Protein AF-A0A8E6ETE5-F1 (afdb_monomer_lite)

Organism: NCBI:txid1123043

pLDDT: mean 94.44, std 5.64, range [56.78, 98.44]

Foldseek 3Di:
DPPVVVVVLVVVLLVLLVLLVVLVVVLLVVLLVQQDAAQEPVSPDFDAAAGQTHDYPCQLSVQKDKPDPDSVVCSVPVDMDIDGDPVNCVSVVCCPVRNYDDSVNSCVVCVVVSVCSSVVD

Secondary structure (DSSP, 8-state):
--HHHHHHHHHHHHHHHHHHHHHHHHHHHHHHHHTT-B--TT---PPPTTSPPPBSSSHHHHTEEEE---HHHHHHH---EEEE-GGGTHHHHHHHHH----HHHHHHHHHHHHHHHHHT-

Radius of gyration: 17.81 Å; chains: 1; bounding box: 38×22×58 Å

Structure (mmCIF, N/CA/C/O backbone):
data_AF-A0A8E6ETE5-F1
#
_entry.id   AF-A0A8E6ETE5-F1
#
loop_
_atom_site.group_PDB
_atom_site.id
_atom_site.type_symbol
_atom_site.label_atom_id
_atom_site.label_alt_id
_atom_site.label_comp_id
_atom_site.label_asym_id
_atom_site.label_entity_id
_atom_site.label_seq_id
_atom_site.pdbx_PDB_ins_code
_atom_site.Cartn_x
_atom_site.Cartn_y
_atom_site.Cartn_z
_atom_site.occupancy
_atom_site.B_iso_or_equiv
_atom_site.auth_seq_id
_atom_site.auth_comp_id
_atom_site.auth_asym_id
_atom_site.auth_atom_id
_atom_site.pdbx_PDB_model_num
ATOM 1 N N . MET A 1 1 ? 24.439 -6.658 -32.890 1.00 56.78 1 MET A N 1
ATOM 2 C CA . MET A 1 1 ? 23.105 -6.318 -32.363 1.00 56.78 1 MET A CA 1
ATOM 3 C C . MET A 1 1 ? 22.971 -4.844 -32.658 1.00 56.78 1 MET A C 1
ATOM 5 O O . MET A 1 1 ? 23.871 -4.129 -32.244 1.00 56.78 1 MET A O 1
ATOM 9 N N . ASP A 1 2 ? 22.016 -4.443 -33.498 1.00 72.94 2 ASP A N 1
ATOM 10 C CA . ASP A 1 2 ? 21.869 -3.035 -33.891 1.00 72.94 2 ASP A CA 1
ATOM 11 C C . ASP A 1 2 ? 21.673 -2.178 -32.640 1.00 72.94 2 ASP A C 1
ATOM 13 O O . ASP A 1 2 ? 20.840 -2.514 -31.792 1.00 72.94 2 ASP A O 1
ATOM 17 N N . ASP A 1 3 ? 22.447 -1.099 -32.525 1.00 79.94 3 ASP A N 1
ATOM 18 C CA . ASP A 1 3 ? 22.385 -0.157 -31.399 1.00 79.94 3 ASP A CA 1
ATOM 19 C C . ASP A 1 3 ? 20.958 0.401 -31.207 1.00 79.94 3 ASP A C 1
ATOM 21 O O . ASP A 1 3 ? 20.530 0.663 -30.080 1.00 79.94 3 ASP A O 1
ATOM 25 N N . ASP A 1 4 ? 20.176 0.462 -32.288 1.00 87.06 4 ASP A N 1
ATOM 26 C CA . ASP A 1 4 ? 18.757 0.829 -32.289 1.00 87.06 4 ASP A CA 1
ATOM 27 C C . ASP A 1 4 ? 17.884 -0.156 -31.492 1.00 87.06 4 ASP A C 1
ATOM 29 O O . ASP A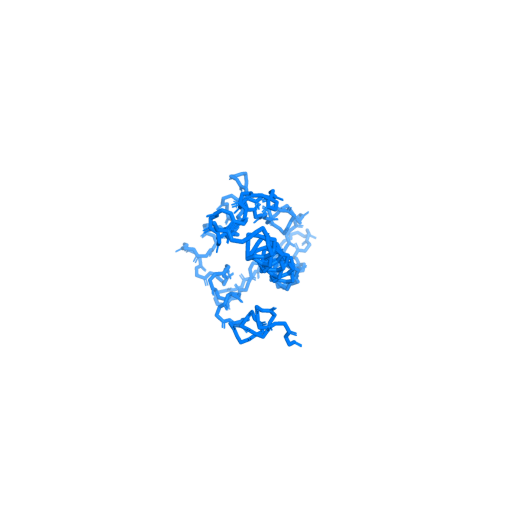 1 4 ? 16.990 0.259 -30.755 1.00 87.06 4 ASP A O 1
ATOM 33 N N . PHE A 1 5 ? 18.152 -1.465 -31.580 1.00 90.38 5 PHE A N 1
ATOM 34 C CA . PHE A 1 5 ? 17.391 -2.473 -30.834 1.00 90.38 5 PHE A CA 1
ATOM 35 C C . PHE A 1 5 ? 17.706 -2.416 -29.339 1.00 90.38 5 PHE A C 1
ATOM 37 O O . PHE A 1 5 ? 16.797 -2.475 -28.513 1.00 90.38 5 PHE A O 1
ATOM 44 N N . ALA A 1 6 ? 18.988 -2.287 -28.986 1.00 89.00 6 ALA A N 1
ATOM 45 C CA . ALA A 1 6 ? 19.405 -2.167 -27.590 1.00 89.00 6 ALA A CA 1
ATOM 46 C C . ALA A 1 6 ? 18.803 -0.915 -26.931 1.00 89.00 6 ALA A C 1
ATOM 48 O O . ALA A 1 6 ? 18.367 -0.968 -25.780 1.00 89.00 6 ALA A O 1
ATOM 49 N N . THR A 1 7 ? 18.728 0.183 -27.686 1.00 93.25 7 THR A N 1
ATOM 50 C CA . THR A 1 7 ? 18.133 1.443 -27.233 1.00 93.25 7 THR A CA 1
ATOM 51 C C . THR A 1 7 ? 16.621 1.304 -27.051 1.00 93.25 7 THR A C 1
ATOM 53 O O . THR A 1 7 ? 16.119 1.575 -25.963 1.00 93.25 7 THR A O 1
ATOM 56 N N . ALA A 1 8 ? 15.901 0.782 -28.053 1.00 93.19 8 ALA A N 1
ATOM 57 C CA . ALA A 1 8 ? 14.454 0.561 -27.965 1.00 93.19 8 ALA A CA 1
ATOM 58 C C . ALA A 1 8 ? 14.068 -0.400 -26.827 1.00 93.19 8 ALA A C 1
ATOM 60 O O . ALA A 1 8 ? 13.062 -0.201 -26.145 1.00 93.19 8 ALA A O 1
ATOM 61 N N . TRP A 1 9 ? 14.877 -1.438 -26.595 1.00 90.94 9 TRP A N 1
ATOM 62 C CA . TRP A 1 9 ? 14.675 -2.348 -25.474 1.00 90.94 9 TRP A CA 1
ATOM 63 C C . TRP A 1 9 ? 14.825 -1.619 -24.138 1.00 90.94 9 TRP A C 1
ATOM 65 O O . TRP A 1 9 ? 13.921 -1.671 -23.310 1.00 90.94 9 TRP A O 1
ATOM 75 N N . PHE A 1 10 ? 15.919 -0.879 -23.946 1.00 93.12 10 PHE A N 1
ATOM 76 C CA . PHE A 1 10 ? 16.160 -0.118 -22.719 1.00 93.12 10 PHE A CA 1
ATOM 77 C C . PHE A 1 10 ? 15.037 0.888 -22.410 1.00 93.12 10 PHE A C 1
ATOM 79 O O . PHE A 1 10 ? 14.626 1.032 -21.253 1.00 93.12 10 PHE A O 1
ATOM 86 N N . GLU A 1 11 ? 14.523 1.571 -23.434 1.00 93.44 11 GLU A N 1
ATOM 87 C CA . GLU A 1 11 ? 13.395 2.497 -23.308 1.00 93.44 11 GLU A CA 1
ATOM 88 C C . GLU A 1 11 ? 12.124 1.781 -22.838 1.00 93.44 11 GLU A C 1
ATOM 90 O O . GLU A 1 11 ? 11.483 2.235 -21.887 1.00 93.44 11 GLU A O 1
ATOM 95 N N . LEU A 1 12 ? 11.806 0.626 -23.432 1.00 92.81 12 LEU A N 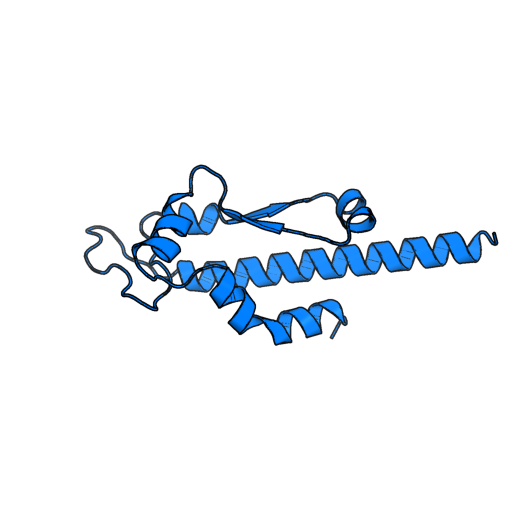1
ATOM 96 C CA . LEU A 1 12 ? 10.658 -0.189 -23.038 1.00 92.81 12 LEU A CA 1
ATOM 97 C C . LEU A 1 12 ? 10.763 -0.654 -21.581 1.00 92.81 12 LEU A C 1
ATOM 99 O O . LEU A 1 12 ? 9.804 -0.524 -20.818 1.00 92.81 12 LEU A O 1
ATOM 103 N N . GLU A 1 13 ? 11.917 -1.183 -21.169 1.00 94.25 13 GLU A N 1
ATOM 104 C CA . GLU A 1 13 ? 12.092 -1.639 -19.787 1.00 94.25 13 GLU A CA 1
ATOM 105 C C . GLU A 1 13 ? 11.959 -0.475 -18.790 1.00 94.25 13 GLU A C 1
ATOM 107 O O . GLU A 1 13 ? 11.356 -0.621 -17.724 1.00 94.25 13 GLU A O 1
ATOM 112 N N . SER A 1 14 ? 12.483 0.701 -19.148 1.00 94.44 14 SER A N 1
ATOM 113 C CA . SER A 1 14 ? 12.370 1.915 -18.334 1.00 94.44 14 SER A CA 1
ATOM 114 C C . SER A 1 14 ? 10.918 2.374 -18.206 1.00 94.44 14 SER A C 1
ATOM 116 O O . SER A 1 14 ? 10.470 2.738 -17.116 1.00 94.44 14 SER A O 1
ATOM 118 N N . GLU A 1 15 ? 10.155 2.318 -19.297 1.00 94.31 15 GLU A N 1
ATOM 119 C CA . GLU A 1 15 ? 8.737 2.656 -19.291 1.00 94.31 15 GLU A CA 1
ATOM 120 C C . GLU A 1 15 ? 7.937 1.714 -18.382 1.00 94.31 15 GLU A C 1
ATOM 122 O O . GLU A 1 15 ? 7.148 2.172 -17.548 1.00 94.31 15 GLU A O 1
ATOM 127 N N . VAL A 1 16 ? 8.166 0.403 -18.487 1.00 93.81 16 VAL A N 1
ATOM 128 C CA . VAL A 1 16 ? 7.473 -0.575 -17.639 1.00 93.81 16 VAL A CA 1
ATOM 129 C C . VAL A 1 16 ? 7.861 -0.412 -16.170 1.00 93.81 16 VAL A C 1
ATOM 131 O O . VAL A 1 16 ? 6.978 -0.445 -15.312 1.00 93.81 16 VAL A O 1
ATOM 134 N N . ALA A 1 17 ? 9.135 -0.156 -15.861 1.00 95.31 17 ALA A N 1
ATOM 135 C CA . ALA A 1 17 ? 9.577 0.106 -14.491 1.00 95.31 17 ALA A CA 1
ATOM 136 C C . ALA A 1 17 ? 8.860 1.324 -13.878 1.00 95.31 17 ALA A C 1
ATOM 138 O O . ALA A 1 17 ? 8.396 1.274 -12.736 1.00 95.31 17 ALA A O 1
ATOM 139 N N . VAL A 1 18 ? 8.689 2.402 -14.651 1.00 95.25 18 VAL A N 1
ATOM 140 C CA . VAL A 1 18 ? 7.933 3.587 -14.217 1.00 95.25 18 VAL A CA 1
ATOM 141 C C . VAL A 1 18 ? 6.451 3.264 -14.011 1.00 95.25 18 VAL A C 1
ATOM 143 O O .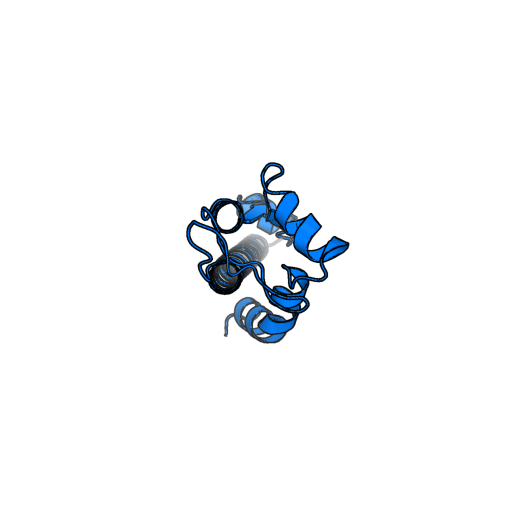 VAL A 1 18 ? 5.861 3.717 -13.026 1.00 95.25 18 VAL A O 1
ATOM 146 N N . ARG A 1 19 ? 5.834 2.474 -14.899 1.00 95.31 19 ARG A N 1
ATOM 147 C CA . ARG A 1 19 ? 4.430 2.045 -14.757 1.00 95.31 19 ARG A CA 1
ATOM 148 C C . ARG A 1 19 ? 4.224 1.178 -13.513 1.00 95.31 19 ARG A C 1
ATOM 150 O O . ARG A 1 19 ? 3.274 1.415 -12.765 1.00 95.31 19 ARG A O 1
ATOM 157 N N . LEU A 1 20 ? 5.128 0.235 -13.244 1.00 96.19 20 LEU A N 1
ATOM 158 C CA . LEU A 1 20 ? 5.123 -0.576 -12.021 1.00 96.19 20 LEU A CA 1
ATOM 159 C C . LEU A 1 20 ? 5.191 0.312 -10.776 1.00 96.19 20 LEU A C 1
ATOM 161 O O . LEU A 1 20 ? 4.350 0.193 -9.886 1.00 96.19 20 LEU A O 1
ATOM 165 N N . LEU A 1 21 ? 6.135 1.255 -10.743 1.00 95.94 21 LEU A N 1
ATOM 166 C CA . LEU A 1 21 ? 6.308 2.159 -9.609 1.00 95.94 21 LEU A CA 1
ATOM 167 C C . LEU A 1 21 ? 5.064 3.023 -9.359 1.00 95.94 21 LEU A C 1
ATOM 169 O O . LEU A 1 21 ? 4.597 3.120 -8.225 1.00 95.94 21 LEU A O 1
ATOM 173 N N . ARG A 1 22 ? 4.487 3.616 -10.412 1.00 95.00 22 ARG A N 1
ATOM 174 C CA . ARG A 1 22 ? 3.237 4.391 -10.311 1.00 95.00 22 ARG A CA 1
ATOM 175 C C . ARG A 1 22 ? 2.095 3.543 -9.762 1.00 95.00 22 ARG A C 1
ATOM 177 O O . ARG A 1 22 ? 1.392 3.974 -8.855 1.00 95.00 22 ARG A O 1
ATOM 184 N N . THR A 1 23 ? 1.962 2.319 -10.266 1.00 96.69 23 THR A N 1
ATOM 185 C CA . THR A 1 23 ? 0.933 1.374 -9.822 1.00 96.69 23 THR A CA 1
ATOM 186 C C . THR A 1 23 ? 1.057 1.058 -8.333 1.00 96.69 23 THR A C 1
ATOM 188 O O . THR A 1 23 ? 0.054 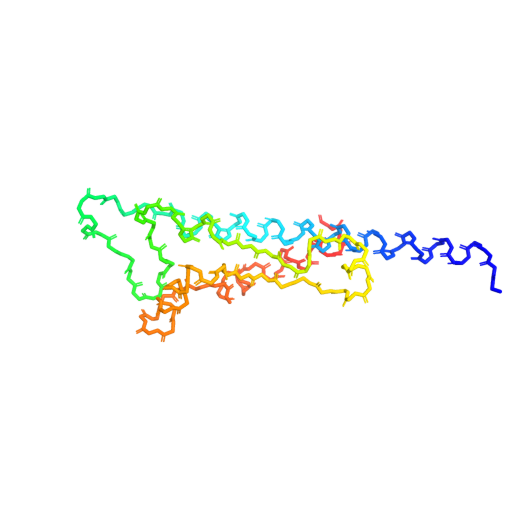1.025 -7.624 1.00 96.69 23 THR A O 1
ATOM 191 N N . VAL A 1 24 ? 2.283 0.882 -7.838 1.00 97.12 24 VAL A N 1
ATOM 192 C CA . VAL A 1 24 ? 2.552 0.642 -6.416 1.00 97.12 24 VAL A CA 1
ATOM 193 C C . VAL A 1 24 ? 2.234 1.862 -5.557 1.00 97.12 24 VAL A C 1
ATOM 195 O O . VAL A 1 24 ? 1.609 1.715 -4.508 1.00 97.12 24 VAL A O 1
ATOM 198 N N . VAL A 1 25 ? 2.620 3.063 -5.993 1.00 95.81 25 VAL A N 1
ATOM 199 C CA . VAL A 1 25 ? 2.316 4.309 -5.270 1.00 95.81 25 VAL A CA 1
ATOM 200 C C . VAL A 1 25 ? 0.805 4.516 -5.154 1.00 95.81 25 VAL A C 1
ATOM 202 O O . VAL A 1 25 ? 0.307 4.799 -4.062 1.00 95.81 25 VAL A O 1
ATOM 205 N N . ASP A 1 26 ? 0.068 4.305 -6.243 1.00 96.00 26 ASP A N 1
ATOM 206 C CA . ASP A 1 26 ? -1.393 4.377 -6.246 1.00 96.00 26 ASP A CA 1
ATOM 207 C C . ASP A 1 26 ? -2.008 3.338 -5.300 1.00 96.00 26 ASP A C 1
ATOM 209 O O . ASP A 1 26 ? -2.848 3.676 -4.461 1.00 96.00 26 ASP A O 1
ATOM 213 N N . PHE A 1 27 ? -1.553 2.084 -5.385 1.00 97.62 27 PHE A N 1
ATOM 214 C CA . PHE A 1 27 ? -2.009 0.994 -4.524 1.00 97.62 27 PHE A CA 1
ATOM 215 C C . PHE A 1 27 ? -1.809 1.307 -3.034 1.00 97.62 27 PHE A C 1
ATOM 217 O O . PHE A 1 27 ? -2.731 1.123 -2.228 1.00 97.62 27 PHE A O 1
ATOM 224 N N . ILE A 1 28 ? -0.621 1.806 -2.675 1.00 97.62 28 ILE A N 1
ATOM 225 C CA . ILE A 1 28 ? -0.272 2.250 -1.321 1.00 97.62 28 ILE A CA 1
ATOM 226 C C . ILE A 1 28 ? -1.210 3.365 -0.878 1.00 97.62 28 ILE A C 1
ATOM 228 O O . ILE A 1 28 ? -1.772 3.279 0.214 1.00 97.62 28 ILE A O 1
ATOM 232 N N . GLY A 1 29 ? -1.433 4.371 -1.725 1.00 97.12 29 GLY A N 1
ATOM 233 C CA . GLY A 1 29 ? -2.328 5.484 -1.427 1.00 97.12 29 GLY A CA 1
ATOM 234 C C . GLY A 1 29 ? -3.756 5.020 -1.135 1.00 97.12 29 GLY A C 1
ATOM 235 O O . GLY A 1 29 ? -4.357 5.436 -0.143 1.00 97.12 29 GLY A O 1
ATOM 236 N N . GLU A 1 30 ? -4.300 4.111 -1.943 1.00 97.44 30 GLU A N 1
ATOM 237 C CA . GLU A 1 30 ? -5.637 3.558 -1.713 1.00 97.44 30 GLU A CA 1
ATOM 238 C C . GLU A 1 30 ? -5.705 2.692 -0.451 1.00 97.44 30 GLU A C 1
ATOM 240 O O . GLU A 1 30 ? -6.651 2.810 0.330 1.00 97.44 30 GLU A O 1
ATOM 245 N N . HIS A 1 31 ? -4.701 1.851 -0.187 1.00 98.06 31 HIS A N 1
ATOM 246 C CA . HIS A 1 31 ? -4.674 1.072 1.049 1.00 98.06 31 HIS A CA 1
ATOM 247 C C . HIS A 1 31 ? -4.553 1.977 2.286 1.00 98.06 31 HIS A C 1
ATOM 249 O O . HIS A 1 31 ? -5.271 1.780 3.268 1.00 98.06 31 HIS A O 1
ATOM 255 N N . GLN A 1 32 ? -3.721 3.021 2.228 1.00 97.50 32 GLN A N 1
ATOM 256 C CA . GLN A 1 32 ? -3.579 4.005 3.299 1.00 97.50 32 GLN A CA 1
ATOM 257 C C . GLN A 1 32 ? -4.893 4.717 3.621 1.00 97.50 32 GLN A C 1
ATOM 259 O O . GLN A 1 32 ? -5.119 5.034 4.788 1.00 97.50 32 GLN A O 1
ATOM 264 N N . LYS A 1 33 ? -5.776 4.957 2.642 1.00 97.31 33 LYS A N 1
ATOM 265 C CA . LYS A 1 33 ? -7.120 5.501 2.910 1.00 97.31 33 LYS A CA 1
ATOM 266 C C . LYS A 1 33 ? -7.957 4.531 3.747 1.00 97.31 33 LYS A C 1
ATOM 268 O O . LYS A 1 33 ? -8.603 4.962 4.699 1.00 97.31 33 LYS A O 1
ATOM 273 N N . LYS A 1 34 ? -7.897 3.228 3.448 1.00 97.19 34 LYS A N 1
ATOM 274 C CA . LYS A 1 34 ? -8.666 2.185 4.153 1.00 97.19 34 LYS A CA 1
ATOM 275 C C . LYS A 1 34 ? -8.227 2.019 5.606 1.00 97.19 34 LYS A C 1
ATOM 277 O O . LYS A 1 34 ? -9.069 2.025 6.497 1.00 97.19 34 LYS A O 1
ATOM 282 N N . VAL A 1 35 ? -6.918 1.971 5.863 1.00 96.81 35 VAL A N 1
ATOM 283 C CA . VAL A 1 35 ? -6.368 1.925 7.237 1.00 96.81 35 VAL A CA 1
ATOM 284 C C . VAL A 1 35 ? -6.260 3.309 7.893 1.00 96.81 35 VAL A C 1
ATOM 286 O O . VAL A 1 35 ? -5.742 3.456 9.000 1.00 96.81 35 VAL A O 1
ATOM 289 N N . GLY A 1 36 ? -6.726 4.354 7.205 1.00 95.94 36 GLY A N 1
ATOM 290 C CA . GLY A 1 36 ? -6.696 5.742 7.656 1.00 95.94 36 GLY A CA 1
ATOM 291 C C . GLY A 1 36 ? -7.907 6.157 8.493 1.00 95.94 36 GLY A C 1
ATOM 292 O O . GLY A 1 36 ? -7.876 7.243 9.080 1.00 95.94 36 GLY A O 1
ATOM 293 N N . ILE A 1 37 ? -8.944 5.314 8.573 1.00 96.44 37 ILE A N 1
ATOM 294 C CA . ILE A 1 37 ? -10.160 5.549 9.368 1.00 96.44 37 ILE A CA 1
ATOM 295 C C . ILE A 1 37 ? -9.773 5.655 10.845 1.00 96.44 37 ILE A C 1
ATOM 297 O O . ILE A 1 37 ? -9.173 4.740 11.400 1.00 96.44 37 ILE A O 1
ATOM 301 N N . SER A 1 38 ? -10.087 6.782 11.482 1.00 95.06 38 SER A N 1
ATOM 302 C CA . SER A 1 38 ? -9.616 7.094 12.835 1.00 95.06 38 SER A CA 1
ATOM 303 C C . SER A 1 38 ? -10.357 6.309 13.926 1.00 95.06 38 SER A C 1
ATOM 305 O O . SER A 1 38 ? -11.576 6.181 13.894 1.00 95.06 38 SER A O 1
ATOM 307 N N . ASN A 1 39 ? -9.613 5.858 14.932 1.00 95.31 39 ASN A N 1
ATOM 308 C CA . ASN A 1 39 ? -10.078 5.457 16.256 1.00 95.31 39 ASN A CA 1
ATOM 309 C C . ASN A 1 39 ? -9.283 6.304 17.267 1.00 95.31 39 ASN A C 1
ATOM 311 O O . ASN A 1 39 ? -8.210 5.876 17.694 1.00 95.31 39 ASN A O 1
ATOM 315 N N . PRO A 1 40 ? -9.720 7.538 17.573 1.00 92.88 40 PRO A N 1
ATOM 316 C CA . PRO A 1 40 ? -8.976 8.443 18.445 1.00 92.88 40 PRO A CA 1
ATOM 317 C C . PRO A 1 40 ? -9.026 7.990 19.911 1.00 92.88 40 PRO A C 1
ATOM 319 O O . PRO A 1 40 ? -9.904 7.226 20.306 1.00 92.88 40 PRO A O 1
ATOM 322 N N . ASN A 1 41 ? -8.100 8.489 20.738 1.00 92.31 41 ASN A N 1
ATOM 323 C CA . ASN A 1 41 ? -8.106 8.281 22.194 1.00 92.31 41 ASN A CA 1
ATOM 324 C C . ASN A 1 41 ? -9.496 8.654 22.775 1.00 92.31 41 ASN A C 1
ATOM 326 O O . ASN A 1 41 ? -9.973 9.743 22.452 1.00 92.31 41 ASN A O 1
ATOM 330 N N . PRO A 1 42 ? -10.171 7.797 23.574 1.00 94.31 42 PRO A N 1
ATOM 331 C CA . PRO A 1 42 ? -9.659 6.656 24.344 1.00 94.31 42 PRO A CA 1
ATOM 332 C C . PRO A 1 42 ? -9.599 5.302 23.618 1.00 94.31 42 PRO A C 1
ATOM 334 O O . PRO A 1 42 ? -9.452 4.270 24.265 1.00 94.31 42 PRO A O 1
ATOM 337 N N . TYR A 1 43 ? -9.664 5.289 22.285 1.00 93.50 43 TYR A N 1
ATOM 338 C CA . TYR A 1 43 ? -9.573 4.095 21.434 1.00 93.50 43 TYR A CA 1
ATOM 339 C C . TYR A 1 43 ? -10.765 3.140 21.555 1.00 93.50 43 TYR A C 1
ATOM 341 O O . TYR A 1 43 ? -10.623 1.937 21.339 1.00 93.50 43 TYR A O 1
ATOM 349 N N . LEU A 1 44 ? -11.940 3.681 21.875 1.00 95.44 44 LEU A N 1
ATOM 350 C CA . LEU A 1 44 ? -13.140 2.906 22.204 1.00 95.44 44 LEU A CA 1
ATOM 351 C C . LEU A 1 44 ? -13.848 2.284 20.993 1.00 95.44 44 LEU A C 1
ATOM 353 O O . LEU A 1 44 ? -14.780 1.509 21.172 1.00 95.44 44 LEU A O 1
ATOM 357 N N . THR A 1 45 ? -13.424 2.609 19.772 1.00 94.75 45 THR A N 1
ATOM 358 C CA . THR A 1 45 ? -14.073 2.156 18.534 1.00 94.75 45 THR A CA 1
ATOM 359 C C . THR A 1 45 ? -13.072 1.458 17.608 1.00 94.75 45 THR A C 1
ATOM 361 O O . THR A 1 45 ? -12.762 1.993 16.536 1.00 94.75 45 THR A O 1
ATOM 364 N N . PRO A 1 46 ? -12.493 0.308 18.010 1.00 95.12 46 PRO A N 1
ATOM 365 C CA . PRO A 1 46 ? -11.625 -0.476 17.132 1.00 95.12 46 PRO A CA 1
ATOM 366 C C . PRO A 1 46 ? -12.393 -0.978 15.899 1.00 95.12 46 PRO A C 1
ATOM 368 O O . PRO A 1 46 ? -13.621 -0.938 15.867 1.00 95.12 46 PRO A O 1
ATOM 371 N N . SER A 1 47 ? -11.667 -1.424 14.871 1.00 96.88 47 SER A N 1
ATOM 372 C CA . SER A 1 47 ? -12.290 -2.126 13.744 1.00 96.88 47 SER A CA 1
ATOM 373 C C . SER A 1 47 ? -12.839 -3.479 14.182 1.00 96.88 47 SER A C 1
ATOM 375 O O . SER A 1 47 ? -12.325 -4.063 15.142 1.00 96.88 47 SER A O 1
ATOM 377 N N . GLU A 1 48 ? -13.824 -3.990 13.456 1.00 97.62 48 GLU A N 1
ATOM 378 C CA . GLU A 1 48 ? -14.410 -5.323 13.632 1.00 97.62 48 GLU A CA 1
ATOM 379 C C . GLU A 1 48 ? -13.788 -6.364 12.688 1.00 97.62 48 GLU A C 1
ATOM 381 O O . GLU A 1 48 ? -12.946 -6.050 11.845 1.00 97.62 48 GLU A O 1
ATOM 386 N N . GLU A 1 49 ? -14.145 -7.635 12.871 1.00 98.00 49 GLU A N 1
ATOM 387 C CA . GLU A 1 49 ? -13.727 -8.707 11.961 1.00 98.00 49 GLU A CA 1
ATOM 388 C C . GLU A 1 49 ? -14.261 -8.442 10.552 1.00 98.00 49 GLU A C 1
ATOM 390 O O . GLU A 1 49 ? -15.386 -7.977 10.384 1.00 98.00 49 GLU A O 1
ATOM 395 N N . GLY A 1 50 ? -13.434 -8.681 9.533 1.00 98.00 50 GLY A N 1
ATOM 396 C CA . GLY A 1 50 ? -13.775 -8.323 8.158 1.00 98.00 50 GLY A CA 1
ATOM 397 C C . GLY A 1 50 ? -13.727 -6.819 7.860 1.00 98.00 50 GLY A C 1
ATOM 398 O O . GLY A 1 50 ? -14.085 -6.420 6.756 1.00 98.00 50 GLY A O 1
ATOM 399 N N . GLU A 1 51 ? -13.241 -5.976 8.779 1.00 98.19 51 GLU A N 1
ATOM 400 C CA . GLU A 1 51 ? -12.931 -4.566 8.512 1.00 98.19 51 GLU A CA 1
ATOM 401 C C . GLU A 1 51 ? -11.417 -4.316 8.426 1.00 98.19 51 GLU A C 1
ATOM 403 O O . GLU A 1 51 ? -10.601 -5.027 9.020 1.00 98.19 51 GLU A O 1
ATOM 408 N N . PHE A 1 52 ? -11.022 -3.244 7.735 1.00 98.25 52 PHE A N 1
ATOM 409 C CA . PHE A 1 52 ? -9.644 -2.749 7.790 1.00 98.25 52 PHE A CA 1
ATOM 410 C C . PHE A 1 52 ? -9.321 -2.179 9.184 1.00 98.25 52 PHE A C 1
ATOM 412 O O . PHE A 1 52 ? -10.181 -1.537 9.796 1.00 98.25 52 PHE A O 1
ATOM 419 N N . PRO A 1 53 ? -8.087 -2.355 9.698 1.00 97.38 53 PRO A N 1
ATOM 420 C CA . PRO A 1 53 ? -7.647 -1.750 10.950 1.00 97.38 53 PRO A CA 1
ATOM 421 C C . PRO A 1 53 ? -7.914 -0.246 11.028 1.00 97.38 53 PRO A C 1
ATOM 423 O O . PRO A 1 53 ? -7.512 0.515 10.148 1.00 97.38 53 PRO A O 1
ATOM 426 N N . ARG A 1 54 ? -8.531 0.199 12.128 1.00 96.94 54 ARG A N 1
ATOM 427 C CA . ARG A 1 54 ? -8.706 1.632 12.402 1.00 96.94 54 ARG A CA 1
ATOM 428 C C . ARG A 1 54 ? -7.450 2.236 13.027 1.00 96.94 54 ARG A C 1
ATOM 430 O O . ARG A 1 54 ? -6.840 1.685 13.946 1.00 96.94 54 ARG A O 1
ATOM 437 N N . LYS A 1 55 ? -7.090 3.420 12.548 1.00 95.94 55 LYS A N 1
ATOM 438 C CA . LYS A 1 55 ? -5.925 4.201 12.947 1.00 95.94 55 LYS A CA 1
ATOM 439 C C . LYS A 1 55 ? -6.045 4.727 14.375 1.00 95.94 55 LYS A C 1
ATOM 441 O O . LYS A 1 55 ? -6.890 5.568 14.650 1.00 95.94 55 LYS A O 1
ATOM 446 N N . ARG A 1 56 ? -5.104 4.341 15.243 1.00 93.94 56 ARG A N 1
ATOM 447 C CA . ARG A 1 56 ? -4.921 4.938 16.582 1.00 93.94 56 ARG A CA 1
ATOM 448 C C . ARG A 1 56 ? -3.977 6.143 16.564 1.00 93.94 56 ARG A C 1
ATOM 450 O O . ARG A 1 56 ? -4.378 7.247 16.902 1.00 93.94 56 ARG A O 1
ATOM 457 N N . THR A 1 57 ? -2.729 5.925 16.144 1.00 92.31 57 THR A N 1
ATOM 458 C CA . THR A 1 57 ? -1.653 6.942 16.124 1.00 92.31 57 THR A CA 1
ATOM 459 C C . THR A 1 57 ? -1.164 7.288 14.717 1.00 92.31 57 THR A C 1
ATOM 461 O O . THR A 1 57 ? -0.396 8.223 14.541 1.00 92.31 57 THR A O 1
ATOM 464 N N . GLY A 1 58 ? -1.576 6.519 13.706 1.00 94.31 58 GLY A N 1
ATOM 465 C CA . GLY A 1 58 ? -1.104 6.655 12.322 1.00 94.31 58 GLY A CA 1
ATOM 466 C C . GLY A 1 58 ? 0.161 5.875 11.996 1.00 94.31 58 GLY A C 1
ATOM 467 O O . GLY A 1 58 ? 0.478 5.745 10.820 1.00 94.31 58 GLY A O 1
ATOM 468 N N . PHE A 1 59 ? 0.830 5.283 12.989 1.00 95.56 59 PHE A N 1
ATOM 469 C CA . PHE A 1 59 ? 2.099 4.591 12.767 1.00 95.56 59 PHE A CA 1
ATOM 470 C C . PHE A 1 59 ? 1.997 3.465 11.726 1.00 95.56 59 PHE A C 1
ATOM 472 O O . PHE A 1 59 ? 2.794 3.429 10.799 1.00 95.56 59 PHE A O 1
ATOM 479 N N . GLY A 1 60 ? 0.965 2.619 11.800 1.00 95.44 60 GLY A N 1
ATOM 480 C CA . GLY A 1 60 ? 0.759 1.524 10.841 1.00 95.44 60 GLY A CA 1
ATOM 481 C C . GLY A 1 60 ? 0.483 2.023 9.421 1.00 95.44 60 GLY A C 1
ATOM 482 O O . GLY A 1 60 ? 1.059 1.518 8.468 1.00 95.44 60 GLY A O 1
ATOM 483 N N . GLN A 1 61 ? -0.322 3.084 9.285 1.00 96.50 61 GLN A N 1
ATOM 484 C CA . GLN A 1 61 ? -0.593 3.741 8.000 1.00 96.50 61 GLN A CA 1
ATOM 485 C C . GLN A 1 61 ? 0.694 4.318 7.379 1.00 96.50 61 GLN A C 1
ATOM 487 O O . GLN A 1 61 ? 0.930 4.156 6.184 1.00 96.50 61 GLN A O 1
ATOM 492 N N . ALA A 1 62 ? 1.522 4.979 8.192 1.00 96.44 62 ALA A N 1
ATOM 493 C CA . ALA A 1 62 ? 2.779 5.597 7.766 1.00 96.44 62 ALA A CA 1
ATOM 494 C C . ALA A 1 62 ? 3.914 4.585 7.526 1.00 96.44 62 ALA A C 1
ATOM 496 O O . ALA A 1 62 ? 4.899 4.912 6.877 1.00 96.44 62 ALA A O 1
ATOM 497 N N . SER A 1 63 ? 3.774 3.369 8.051 1.00 96.88 63 SER A N 1
ATOM 498 C CA . SER A 1 63 ? 4.771 2.295 7.988 1.00 96.88 63 SER A CA 1
ATOM 499 C C . SER A 1 63 ? 4.640 1.397 6.758 1.00 96.88 63 SER A C 1
ATOM 501 O O . SER A 1 63 ? 5.395 0.435 6.626 1.00 96.88 63 SER A O 1
ATOM 503 N N . LEU A 1 64 ? 3.670 1.671 5.883 1.00 96.62 64 LEU A N 1
ATOM 504 C CA . LEU A 1 64 ? 3.523 0.971 4.614 1.00 96.62 64 LEU A CA 1
ATOM 505 C C . LEU A 1 64 ? 4.591 1.453 3.628 1.00 96.62 64 LEU A C 1
ATOM 507 O O . LEU A 1 64 ? 4.727 2.653 3.397 1.00 96.62 64 LEU A O 1
ATOM 511 N N . THR A 1 65 ? 5.330 0.518 3.046 1.00 96.12 65 THR A N 1
ATOM 512 C CA . THR A 1 65 ? 6.461 0.789 2.159 1.00 96.12 65 THR A CA 1
ATOM 513 C C . THR A 1 65 ? 6.500 -0.203 0.999 1.00 96.12 65 THR A C 1
ATOM 515 O O . THR A 1 65 ? 5.708 -1.147 0.937 1.00 96.12 65 THR A O 1
ATOM 518 N N . TYR A 1 66 ? 7.432 0.015 0.077 1.00 97.38 66 TYR A N 1
ATOM 519 C CA . TYR A 1 66 ? 7.727 -0.893 -1.016 1.00 97.38 66 TYR A CA 1
ATOM 520 C C . TYR A 1 66 ? 9.229 -1.031 -1.258 1.00 97.38 66 TYR A C 1
ATOM 522 O O . TYR A 1 66 ? 10.015 -0.146 -0.918 1.00 97.38 66 TYR A O 1
ATOM 530 N N . GLU A 1 67 ? 9.619 -2.141 -1.872 1.00 97.00 67 GLU A N 1
ATOM 531 C CA . GLU A 1 67 ? 10.989 -2.398 -2.302 1.00 97.00 67 GLU A CA 1
ATOM 532 C C . GLU A 1 67 ? 11.022 -3.277 -3.565 1.00 97.00 67 GLU A C 1
ATOM 534 O O . GLU A 1 67 ? 10.180 -4.164 -3.707 1.00 97.00 67 GLU A O 1
ATOM 539 N N . PRO A 1 68 ? 11.984 -3.072 -4.481 1.00 97.12 68 PRO A N 1
ATOM 540 C CA . PRO A 1 68 ? 13.034 -2.052 -4.448 1.00 97.12 68 PRO A CA 1
ATOM 541 C C . PRO A 1 68 ? 12.516 -0.651 -4.832 1.00 97.12 68 PRO A C 1
ATOM 543 O O . PRO A 1 68 ? 11.544 -0.515 -5.566 1.00 97.12 68 PRO A O 1
ATOM 546 N N . ALA A 1 69 ? 13.190 0.402 -4.355 1.00 91.62 69 ALA A N 1
ATOM 547 C CA . ALA A 1 69 ? 12.880 1.796 -4.715 1.00 91.62 69 ALA A CA 1
ATOM 548 C C . ALA A 1 69 ? 13.690 2.322 -5.919 1.00 91.62 69 ALA A C 1
ATOM 550 O O . ALA A 1 69 ? 13.405 3.395 -6.446 1.00 91.62 69 ALA A O 1
ATOM 551 N N . SER A 1 70 ? 14.719 1.584 -6.348 1.00 95.56 70 SER A N 1
ATOM 552 C CA . SER A 1 70 ? 15.569 1.959 -7.482 1.00 95.56 70 SER A CA 1
ATOM 553 C C . SER A 1 70 ? 14.957 1.484 -8.795 1.00 95.56 70 SER A C 1
ATOM 555 O O . SER A 1 70 ? 14.746 0.283 -8.965 1.00 95.56 70 SER A O 1
ATOM 557 N N . LEU A 1 71 ? 14.749 2.405 -9.742 1.00 94.00 71 LEU A N 1
ATOM 558 C CA . LEU A 1 71 ? 14.265 2.075 -11.087 1.00 94.00 71 LEU A CA 1
ATOM 559 C C . LEU A 1 71 ? 15.171 1.069 -11.802 1.00 94.00 71 LEU A C 1
ATOM 561 O O . LEU A 1 71 ? 14.655 0.197 -12.489 1.00 94.00 71 LEU A O 1
ATOM 565 N N . ASP A 1 72 ? 16.489 1.126 -11.596 1.00 95.38 72 ASP A N 1
ATOM 566 C CA . ASP A 1 72 ? 17.414 0.158 -12.196 1.00 95.38 72 ASP A CA 1
ATOM 567 C C . ASP A 1 72 ? 17.188 -1.258 -11.674 1.00 95.38 72 ASP A C 1
ATOM 569 O O . ASP A 1 72 ? 17.242 -2.215 -12.442 1.00 95.38 72 ASP A O 1
ATOM 573 N N . VAL A 1 73 ? 16.908 -1.399 -10.376 1.00 96.44 73 VAL A N 1
ATOM 574 C CA . VAL A 1 73 ? 16.623 -2.712 -9.788 1.00 96.44 73 VAL A CA 1
ATOM 575 C C . VAL A 1 73 ? 15.249 -3.191 -10.245 1.00 96.44 73 VAL A C 1
ATOM 577 O O . VAL A 1 73 ? 15.131 -4.337 -10.657 1.00 96.44 73 VAL A O 1
ATOM 580 N N . ILE A 1 74 ? 14.242 -2.310 -10.270 1.00 96.81 74 ILE A N 1
ATOM 581 C CA . ILE A 1 74 ? 12.899 -2.631 -10.784 1.00 96.81 74 ILE A CA 1
ATOM 582 C C . ILE A 1 74 ? 12.979 -3.109 -12.237 1.00 96.81 74 ILE A C 1
ATOM 584 O O . ILE A 1 74 ? 12.340 -4.091 -12.596 1.00 96.81 74 ILE A O 1
ATOM 588 N N . ARG A 1 75 ? 13.785 -2.446 -13.069 1.00 95.44 75 ARG A N 1
ATOM 589 C CA . ARG A 1 75 ? 14.005 -2.808 -14.473 1.00 95.44 75 ARG A CA 1
ATOM 590 C C . ARG A 1 75 ? 14.613 -4.204 -14.629 1.00 95.44 75 ARG A C 1
ATOM 592 O O . ARG A 1 75 ? 14.300 -4.911 -15.575 1.00 95.44 75 ARG A O 1
ATOM 599 N N . GLN A 1 76 ? 15.479 -4.602 -13.699 1.00 94.31 76 GLN A N 1
ATOM 600 C CA . GLN A 1 76 ? 16.130 -5.913 -13.710 1.00 94.31 76 GLN A CA 1
ATOM 601 C C . GLN A 1 76 ? 15.227 -7.022 -13.154 1.00 94.31 76 GLN A C 1
ATOM 603 O O . GLN A 1 76 ? 15.261 -8.141 -13.660 1.00 94.31 76 GLN A O 1
ATOM 608 N N . THR A 1 77 ? 14.440 -6.737 -12.111 1.00 95.31 77 THR A N 1
ATOM 609 C CA . THR A 1 77 ? 13.631 -7.744 -11.402 1.00 95.31 77 THR A CA 1
ATOM 610 C C . THR A 1 77 ? 12.200 -7.849 -11.905 1.00 95.31 77 THR A C 1
ATOM 612 O O . THR A 1 77 ? 11.579 -8.890 -11.716 1.00 95.31 77 THR A O 1
ATOM 615 N N . TRP A 1 78 ? 11.669 -6.791 -12.522 1.00 94.56 78 TRP A N 1
ATOM 616 C CA . TRP A 1 78 ? 10.266 -6.665 -12.936 1.00 94.56 78 TRP A CA 1
ATOM 617 C C . TRP A 1 78 ? 9.264 -6.862 -11.790 1.00 94.56 78 TRP A C 1
ATOM 619 O O . TRP A 1 78 ? 8.098 -7.187 -12.010 1.00 94.56 78 TRP A O 1
ATOM 629 N N . GLU A 1 79 ? 9.713 -6.644 -10.555 1.00 95.44 79 GLU A N 1
ATOM 630 C CA . GLU A 1 79 ? 8.948 -6.896 -9.339 1.00 95.44 79 GLU A CA 1
ATOM 631 C C . GLU A 1 79 ? 9.136 -5.747 -8.349 1.00 95.44 79 GLU A C 1
ATOM 633 O O . GLU A 1 79 ? 10.248 -5.249 -8.156 1.00 95.44 79 GLU A O 1
ATOM 638 N N . ILE A 1 80 ? 8.038 -5.375 -7.688 1.00 97.25 80 ILE A N 1
ATOM 639 C CA . ILE A 1 80 ? 8.036 -4.530 -6.497 1.00 97.25 80 ILE A CA 1
ATOM 640 C C . ILE A 1 80 ? 7.174 -5.216 -5.437 1.00 97.25 80 ILE A C 1
ATOM 642 O O . ILE A 1 80 ? 6.023 -5.574 -5.690 1.00 97.25 80 ILE A O 1
ATOM 646 N N . ARG A 1 81 ? 7.723 -5.361 -4.234 1.00 96.81 81 ARG A N 1
ATOM 647 C CA . ARG A 1 81 ? 7.036 -5.893 -3.058 1.00 96.81 81 ARG A CA 1
ATOM 648 C C . ARG A 1 81 ? 6.494 -4.746 -2.228 1.00 96.81 81 ARG A C 1
ATOM 650 O O . ARG A 1 81 ? 7.175 -3.741 -2.054 1.00 96.81 81 ARG A O 1
ATOM 657 N N . VAL A 1 82 ? 5.288 -4.911 -1.695 1.00 97.12 82 VAL A N 1
ATOM 658 C CA . VAL A 1 82 ? 4.637 -3.936 -0.814 1.00 97.12 82 VAL A CA 1
ATOM 659 C C . VAL A 1 82 ? 4.372 -4.594 0.528 1.00 97.12 82 VAL A C 1
ATOM 661 O O . VAL A 1 82 ? 3.862 -5.711 0.583 1.00 97.12 82 VAL A O 1
ATOM 664 N N . GLY A 1 83 ? 4.700 -3.900 1.611 1.00 96.62 83 GLY A N 1
ATOM 665 C CA . GLY A 1 83 ? 4.564 -4.439 2.956 1.00 96.62 83 GLY A CA 1
ATOM 666 C C . GLY A 1 83 ? 4.728 -3.373 4.026 1.00 96.62 83 GLY A C 1
ATOM 667 O O . GLY A 1 83 ? 4.978 -2.203 3.737 1.00 96.62 83 GLY A O 1
ATOM 668 N N . TYR A 1 84 ? 4.579 -3.778 5.280 1.00 96.62 84 TYR A N 1
ATOM 669 C CA . TYR A 1 84 ? 4.891 -2.918 6.415 1.00 96.62 84 TYR A CA 1
ATOM 670 C C . TYR A 1 84 ? 6.354 -3.081 6.820 1.00 96.62 84 TYR A C 1
ATOM 672 O O . TYR A 1 84 ? 6.901 -4.180 6.746 1.00 96.62 84 TYR A O 1
ATOM 680 N N . ILE A 1 85 ? 6.977 -2.003 7.299 1.00 95.75 85 ILE A N 1
ATOM 681 C CA . ILE A 1 85 ? 8.272 -2.113 7.981 1.00 95.75 85 ILE A CA 1
ATOM 682 C C . ILE A 1 85 ? 8.139 -2.966 9.250 1.00 95.75 85 ILE A C 1
ATOM 684 O O . ILE A 1 85 ? 7.074 -3.019 9.867 1.00 95.75 85 ILE A O 1
ATOM 688 N N . GLU A 1 86 ? 9.245 -3.569 9.684 1.00 92.50 86 GLU A N 1
ATOM 689 C CA . GLU A 1 86 ? 9.292 -4.509 10.815 1.00 92.50 86 GLU A CA 1
ATOM 690 C C . GLU A 1 86 ? 8.626 -3.967 12.092 1.00 92.50 86 GLU A C 1
ATOM 692 O O . GLU A 1 86 ? 7.837 -4.655 12.733 1.00 92.50 86 GLU A O 1
ATOM 697 N N . ASN A 1 87 ? 8.837 -2.688 12.419 1.00 94.44 87 ASN A N 1
ATOM 698 C CA . ASN A 1 87 ? 8.253 -2.065 13.613 1.00 94.44 87 ASN A CA 1
ATOM 699 C C . ASN A 1 87 ? 6.713 -1.999 13.597 1.00 94.44 87 ASN A C 1
ATOM 701 O O . ASN A 1 87 ? 6.095 -1.810 14.645 1.00 94.44 87 ASN A O 1
ATOM 705 N N . ALA A 1 88 ? 6.082 -2.149 12.430 1.00 95.69 88 ALA A N 1
ATOM 706 C CA . ALA A 1 88 ? 4.634 -2.190 12.260 1.00 95.69 88 ALA A CA 1
ATOM 707 C C . ALA A 1 88 ? 4.089 -3.617 12.059 1.00 95.69 88 ALA A C 1
ATOM 709 O O . ALA A 1 88 ? 2.974 -3.774 11.559 1.00 95.69 88 ALA A O 1
ATOM 710 N N . PHE A 1 89 ? 4.821 -4.647 12.510 1.00 92.69 89 PHE A N 1
ATOM 711 C CA . PHE A 1 89 ? 4.414 -6.062 12.458 1.00 92.69 89 PHE A CA 1
ATOM 712 C C . PHE A 1 89 ? 2.990 -6.321 12.975 1.00 92.69 89 PHE A C 1
ATOM 714 O O . PHE A 1 89 ? 2.307 -7.236 12.522 1.00 92.69 89 PHE A O 1
ATOM 721 N N . TYR A 1 90 ? 2.513 -5.508 13.922 1.00 94.25 90 TYR A N 1
ATOM 722 C CA . TYR A 1 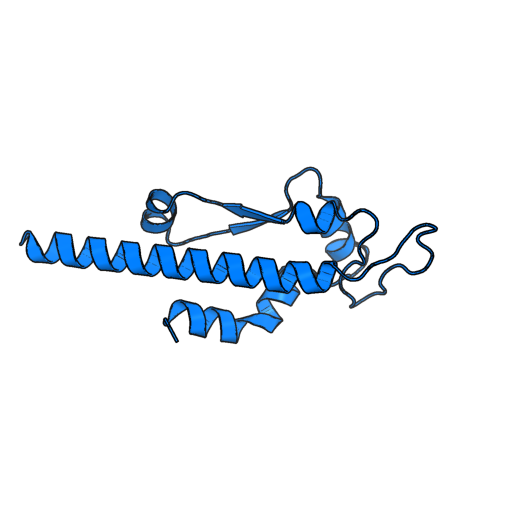90 ? 1.179 -5.653 14.495 1.00 94.25 90 TYR A CA 1
ATOM 723 C C . TYR A 1 90 ? 0.059 -5.481 13.460 1.00 94.25 90 TYR A C 1
ATOM 725 O O . TYR A 1 90 ? -1.040 -5.976 13.689 1.00 94.25 90 TYR A O 1
ATOM 733 N N . MET A 1 91 ? 0.306 -4.805 12.332 1.00 96.81 91 MET A N 1
ATOM 734 C CA . MET A 1 91 ? -0.667 -4.724 11.241 1.00 96.81 91 MET A CA 1
ATOM 735 C C . MET A 1 91 ? -0.964 -6.112 10.668 1.00 96.81 91 MET A C 1
ATOM 737 O O . MET A 1 91 ? -2.127 -6.434 10.443 1.00 96.81 91 MET A O 1
ATOM 741 N N . GLU A 1 92 ? 0.059 -6.956 10.531 1.00 94.88 92 GLU A N 1
ATOM 742 C CA . GLU A 1 92 ? -0.095 -8.340 10.077 1.00 94.88 92 GLU A CA 1
ATOM 743 C C . GLU A 1 92 ? -0.761 -9.214 11.143 1.00 94.88 92 GLU A C 1
ATOM 745 O O . GLU A 1 92 ? -1.612 -10.045 10.833 1.00 94.88 92 GLU A O 1
ATOM 750 N N . LEU A 1 93 ? -0.460 -8.981 12.426 1.00 96.56 93 LEU A N 1
ATOM 751 C CA . LEU A 1 93 ? -1.149 -9.677 13.518 1.00 96.56 93 LEU A CA 1
ATOM 752 C C . LEU A 1 93 ? -2.657 -9.393 13.522 1.00 96.56 93 LEU A C 1
ATOM 754 O O . LEU A 1 93 ? -3.449 -10.291 13.793 1.00 96.56 93 LEU A O 1
ATOM 758 N N . LEU A 1 94 ? -3.072 -8.161 13.208 1.00 96.69 94 LEU A N 1
ATOM 759 C CA . LEU A 1 94 ? -4.493 -7.818 13.094 1.00 96.69 94 LEU A CA 1
ATOM 760 C C . LEU A 1 94 ? -5.178 -8.614 11.978 1.00 96.69 94 LEU A C 1
ATOM 762 O O . LEU A 1 94 ? -6.317 -9.041 12.148 1.00 96.69 94 LEU A O 1
ATOM 766 N N . VAL A 1 95 ? -4.491 -8.844 10.863 1.00 97.25 95 VAL A N 1
ATOM 767 C CA . VAL A 1 95 ? -5.019 -9.636 9.747 1.00 97.25 95 VAL A CA 1
ATOM 768 C C . VAL A 1 95 ? -5.107 -11.111 10.128 1.00 97.25 95 VAL A C 1
ATOM 770 O O . VAL A 1 95 ? -6.179 -11.705 10.069 1.00 97.25 95 VAL A O 1
ATOM 773 N N . THR A 1 96 ? -3.997 -11.682 10.586 1.00 96.75 96 THR A N 1
ATOM 774 C CA . THR A 1 96 ? -3.836 -13.132 10.775 1.00 96.75 96 THR A CA 1
ATOM 775 C C . THR A 1 96 ? -4.502 -13.680 12.034 1.00 96.75 96 THR A C 1
ATOM 777 O O . THR A 1 96 ? -5.015 -14.795 12.013 1.00 96.75 96 THR A O 1
ATOM 780 N N . HIS A 1 97 ? -4.514 -12.920 13.134 1.00 97.25 97 HIS A N 1
ATOM 781 C CA . HIS A 1 97 ? -5.055 -13.380 14.420 1.00 97.25 97 HIS A CA 1
ATOM 782 C C . HIS A 1 97 ? -6.411 -12.775 14.772 1.00 97.25 97 HIS A C 1
ATOM 784 O O . HIS A 1 97 ? -7.137 -13.343 15.587 1.00 97.25 97 HIS A O 1
ATOM 790 N N . PHE A 1 98 ? -6.750 -11.625 14.189 1.00 96.75 98 PHE A N 1
ATOM 791 C CA . PHE A 1 98 ? -8.017 -10.939 14.442 1.00 96.75 98 PHE A CA 1
ATOM 792 C C . PHE A 1 98 ? -8.882 -10.828 13.182 1.00 96.75 98 PHE A C 1
ATOM 794 O O . PHE A 1 98 ? -9.866 -10.093 13.198 1.00 96.75 98 PHE A O 1
ATOM 801 N N . ASN A 1 99 ? -8.549 -11.530 12.095 1.00 97.50 99 ASN A N 1
ATOM 802 C CA . ASN A 1 99 ? -9.349 -11.579 10.866 1.00 97.50 99 ASN A CA 1
ATOM 803 C C . ASN A 1 99 ? -9.715 -10.181 10.324 1.00 97.50 99 ASN A C 1
ATOM 805 O O . ASN A 1 99 ? -10.826 -9.942 9.841 1.00 97.50 99 ASN A O 1
ATOM 809 N N . ARG A 1 100 ? -8.807 -9.209 10.466 1.00 98.19 100 ARG A N 1
ATOM 810 C CA . ARG A 1 100 ? -8.961 -7.880 9.860 1.00 98.19 100 ARG A CA 1
ATOM 811 C C . ARG A 1 100 ? -8.554 -7.927 8.389 1.00 98.19 100 ARG A C 1
ATOM 813 O O . ARG A 1 100 ? -7.761 -8.765 7.976 1.00 98.19 100 ARG A O 1
ATOM 820 N N . LEU A 1 101 ? -9.076 -7.006 7.586 1.00 98.44 101 LEU A N 1
ATOM 821 C CA . LEU A 1 101 ? -8.685 -6.899 6.181 1.00 98.44 101 LEU A CA 1
ATOM 822 C C . LEU A 1 101 ? -7.303 -6.248 6.049 1.00 98.44 101 LEU A C 1
ATOM 824 O O . LEU A 1 101 ? -7.011 -5.247 6.706 1.00 98.44 101 LEU A O 1
ATOM 828 N N . GLY A 1 102 ? -6.468 -6.811 5.176 1.00 97.50 102 GLY A N 1
ATOM 829 C CA . GLY A 1 102 ? -5.068 -6.425 5.000 1.00 97.50 102 GLY A CA 1
ATOM 830 C C . GLY A 1 102 ? -4.693 -6.036 3.571 1.00 97.50 102 GLY A C 1
ATOM 831 O O . GLY A 1 102 ? -5.531 -5.640 2.755 1.00 97.50 102 GLY A O 1
ATOM 832 N N . LEU A 1 103 ? -3.400 -6.147 3.262 1.00 97.31 103 LEU A N 1
ATOM 833 C CA . LEU A 1 103 ? -2.858 -5.827 1.939 1.00 97.31 103 LEU A CA 1
ATOM 834 C C . LEU A 1 103 ? -3.399 -6.751 0.847 1.00 97.31 103 LEU A C 1
ATOM 836 O O . LEU A 1 103 ? -3.759 -6.256 -0.219 1.00 97.31 103 LEU A O 1
ATOM 840 N N . GLU A 1 104 ? -3.539 -8.047 1.127 1.00 97.00 104 GLU A N 1
ATOM 841 C CA . GLU A 1 104 ? -4.106 -9.018 0.183 1.00 97.00 104 GLU A CA 1
ATOM 842 C C . GLU A 1 104 ? -5.526 -8.639 -0.243 1.00 97.00 104 GLU A C 1
ATOM 844 O O . GLU A 1 104 ? -5.857 -8.647 -1.430 1.00 97.00 104 GLU A O 1
ATOM 849 N N . GLU A 1 105 ? -6.355 -8.211 0.711 1.00 98.12 105 GLU A N 1
ATOM 850 C CA . GLU A 1 105 ? -7.704 -7.753 0.399 1.00 98.12 105 GLU A CA 1
ATOM 851 C C . GLU A 1 105 ? -7.682 -6.471 -0.430 1.00 98.12 105 GLU A C 1
ATOM 853 O O . GLU A 1 105 ? -8.425 -6.324 -1.403 1.00 98.12 105 GLU A O 1
ATOM 858 N N . SER A 1 106 ? -6.794 -5.540 -0.081 1.00 97.69 106 SER A N 1
ATOM 859 C CA . SER A 1 106 ? -6.582 -4.343 -0.886 1.00 97.69 106 SER A CA 1
ATOM 860 C C . SER A 1 106 ? -6.163 -4.671 -2.314 1.00 97.69 106 SER A C 1
ATOM 862 O O . SER A 1 106 ? -6.601 -3.977 -3.230 1.00 97.69 106 SER A O 1
ATOM 864 N N . MET A 1 107 ? -5.331 -5.696 -2.495 1.00 96.69 107 MET A N 1
ATOM 865 C CA . MET A 1 107 ? -4.840 -6.156 -3.790 1.00 96.69 107 MET A CA 1
ATOM 866 C C . MET A 1 107 ? -5.976 -6.763 -4.607 1.00 96.69 107 MET A C 1
ATOM 868 O O . MET A 1 107 ? -6.175 -6.397 -5.764 1.00 96.69 107 MET A O 1
ATOM 872 N N . ARG A 1 108 ? -6.789 -7.618 -3.981 1.00 97.81 108 ARG A N 1
ATOM 873 C CA . ARG A 1 108 ? -7.977 -8.220 -4.594 1.00 97.81 108 ARG A CA 1
ATOM 874 C C . ARG A 1 108 ? -8.966 -7.161 -5.077 1.00 97.81 108 ARG A C 1
ATOM 876 O O . ARG A 1 108 ? -9.400 -7.215 -6.223 1.00 97.81 108 ARG A O 1
ATOM 883 N N . GLN A 1 109 ? -9.271 -6.174 -4.235 1.00 97.38 109 GLN A N 1
ATOM 884 C CA . GLN A 1 109 ? -10.206 -5.089 -4.558 1.00 97.38 109 GLN A CA 1
ATOM 885 C C . GLN A 1 109 ? -9.687 -4.134 -5.644 1.00 97.38 109 GLN A C 1
ATOM 887 O O . GLN A 1 109 ? -10.484 -3.453 -6.280 1.00 97.38 109 GLN A O 1
ATOM 892 N N . GLN A 1 110 ? -8.369 -4.054 -5.846 1.00 96.62 110 GLN A N 1
ATOM 893 C CA . GLN A 1 110 ? -7.744 -3.146 -6.816 1.00 96.62 110 GLN A CA 1
ATOM 894 C C . GLN A 1 110 ? -7.184 -3.857 -8.048 1.00 96.62 110 GLN A C 1
ATOM 896 O O . GLN A 1 110 ? -6.564 -3.208 -8.886 1.00 96.62 110 GLN A O 1
ATOM 901 N N . ARG A 1 111 ? -7.401 -5.169 -8.183 1.00 96.06 111 ARG A N 1
ATOM 902 C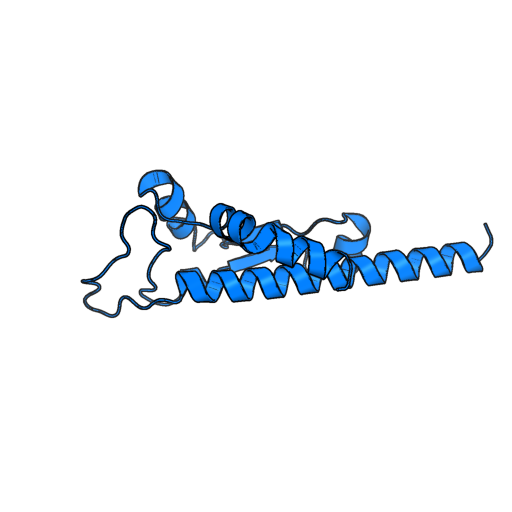 CA . ARG A 1 111 ? -6.783 -5.998 -9.225 1.00 96.06 111 ARG A CA 1
ATOM 903 C C . ARG A 1 111 ? -6.958 -5.423 -10.631 1.00 96.06 111 ARG A C 1
ATOM 905 O O . ARG A 1 111 ? -5.984 -5.342 -11.373 1.00 96.06 111 ARG A O 1
ATOM 912 N N . ASP A 1 112 ? -8.171 -4.998 -10.972 1.00 95.38 112 ASP A N 1
ATOM 913 C CA . ASP A 1 112 ? -8.475 -4.478 -12.308 1.00 95.38 112 ASP A CA 1
ATOM 914 C C . ASP A 1 112 ? -7.813 -3.119 -12.552 1.00 95.38 112 ASP A C 1
ATOM 916 O O . ASP A 1 112 ? -7.220 -2.904 -13.606 1.00 95.38 112 ASP A O 1
ATOM 920 N N . ARG A 1 113 ? -7.824 -2.235 -11.546 1.00 93.19 113 ARG A N 1
ATOM 921 C CA . ARG A 1 113 ? -7.143 -0.933 -11.610 1.00 93.19 113 ARG A CA 1
ATOM 922 C C . ARG A 1 113 ? -5.629 -1.093 -11.744 1.00 93.19 113 ARG A C 1
ATOM 924 O O . ARG A 1 113 ? -4.998 -0.391 -12.520 1.00 93.19 113 ARG A O 1
ATOM 931 N N . ILE A 1 114 ? -5.048 -2.050 -11.025 1.00 94.44 114 ILE A N 1
ATOM 932 C CA . ILE A 1 114 ? -3.629 -2.395 -11.143 1.00 94.44 114 ILE A CA 1
ATOM 933 C C . ILE A 1 114 ? -3.325 -2.888 -12.558 1.00 94.44 114 ILE A C 1
ATOM 935 O O . ILE A 1 114 ? -2.363 -2.438 -13.170 1.00 94.44 114 ILE A O 1
ATOM 939 N N . ALA A 1 115 ? -4.166 -3.761 -13.115 1.00 93.69 115 ALA A N 1
ATOM 940 C CA . ALA A 1 115 ? -3.994 -4.236 -14.482 1.00 93.69 115 ALA A CA 1
ATOM 941 C C . ALA A 1 115 ? -4.103 -3.106 -15.525 1.00 93.69 115 ALA A C 1
ATOM 943 O O . ALA A 1 115 ? -3.341 -3.114 -16.489 1.00 93.69 115 ALA A O 1
ATOM 944 N N . GLN A 1 116 ? -5.008 -2.139 -15.336 1.00 92.81 116 GLN A N 1
ATOM 945 C CA . GLN A 1 116 ? -5.140 -0.947 -16.191 1.00 92.81 116 GLN A CA 1
ATOM 946 C C . GLN A 1 116 ? -3.885 -0.068 -16.128 1.00 92.81 116 GLN A C 1
ATOM 948 O O . GLN A 1 116 ? -3.255 0.178 -17.158 1.00 92.81 116 GLN A O 1
ATOM 953 N N . ASN A 1 117 ? -3.430 0.270 -14.917 1.00 90.81 117 ASN A N 1
ATOM 954 C CA . ASN A 1 117 ? -2.223 1.072 -14.720 1.00 90.81 117 ASN A CA 1
ATOM 955 C C . ASN A 1 117 ? -0.985 0.434 -15.388 1.00 90.81 117 ASN A C 1
ATOM 957 O O . ASN A 1 117 ? -0.160 1.135 -15.977 1.00 90.81 117 ASN A O 1
ATOM 961 N N . LEU A 1 118 ? -0.858 -0.899 -15.345 1.00 90.38 118 LEU A N 1
ATOM 962 C CA . LEU A 1 118 ? 0.246 -1.620 -15.993 1.00 90.38 118 LEU A CA 1
ATOM 963 C C . LEU A 1 118 ? 0.160 -1.596 -17.528 1.00 90.38 118 LEU A C 1
ATOM 965 O O . LEU A 1 118 ? 1.191 -1.543 -18.204 1.00 90.38 118 LEU A O 1
ATOM 969 N N . LYS A 1 119 ? -1.052 -1.577 -18.092 1.00 89.94 119 LYS A N 1
ATOM 970 C CA . LYS A 1 119 ? -1.275 -1.396 -19.536 1.00 89.94 119 LYS A CA 1
ATOM 971 C C . LYS A 1 119 ? -1.027 0.039 -20.004 1.00 89.94 119 LYS A C 1
ATOM 973 O O . LYS A 1 119 ? -0.762 0.236 -21.189 1.00 89.94 119 LYS A O 1
ATOM 978 N N . GLY A 1 120 ? -1.008 1.006 -19.086 1.00 78.25 120 GLY A N 1
ATOM 979 C CA . GLY A 1 120 ? -0.886 2.432 -19.399 1.00 78.25 120 GLY A CA 1
ATOM 980 C C . GLY A 1 120 ? -2.217 3.073 -19.800 1.00 78.25 120 GLY A C 1
ATOM 981 O O . GLY A 1 120 ? -2.209 4.045 -20.551 1.00 78.25 120 GLY A O 1
ATOM 982 N N . GLU A 1 121 ? -3.327 2.496 -19.332 1.00 65.50 121 GLU A N 1
ATOM 983 C CA . GLU A 1 121 ? -4.706 2.989 -19.479 1.00 65.50 121 GLU A CA 1
ATOM 984 C C . GLU A 1 121 ? -5.130 3.757 -18.221 1.00 65.50 121 GLU A C 1
ATOM 986 O O . GLU A 1 121 ? -5.786 4.813 -18.373 1.00 65.50 121 GLU A O 1
#

Sequence (121 aa):
MDDDFATAWFELESEVAVRLLRTVVDFIGEHQKKVGISNPNPYLTPSEEGEFPRKRTGFGQASLTYEPASLDVIRQTWEIRVGYIENAFYMELLVTHFNRLGLEESMRQQRDRIAQNLKGE